Protein AF-A0A518D3R6-F1 (afdb_monomer)

Sequence (170 aa):
MRTSIRLALAAPLLSLLAACGGDAAANANPYERGLDQAKAGDHAAAVASYDEALADLEPGAGTYMEIQMARIESLTHTDAPKAAIDFLEVADENSELVKPEDFMRVFNWFVQVKDWGQGGKIADTFGTAYPENEELAQRMDTRIQEAIDAGEVSAAQLEMLEGLGYVSTQ

Foldseek 3Di:
DDDDDDDDDDDDDDDDPDPPPPPVLVPDQLQVVLVVCVVVVVLVSSLVSLCVNQVPDDDPDPCNVVSLLSNLLSCCSVPVVVSLVSVVVCCVVVVVPDDLVSLVVSLVSCVVVLVLLSSLVSLLVSCVSCVVPVVSSVVSLVVSVVCVVVVSADPVSVVSNVVSVSDDDD

Organism: NCBI:txid2528008

Mean predicted aligned error: 8.48 Å

Structure (mmCIF, N/CA/C/O backbone):
data_AF-A0A518D3R6-F1
#
_entry.id   AF-A0A518D3R6-F1
#
loop_
_atom_site.group_PDB
_atom_site.id
_atom_site.type_symbol
_atom_site.label_atom_id
_atom_site.label_alt_id
_atom_site.label_comp_id
_atom_site.label_asym_id
_atom_site.label_entity_id
_atom_site.label_seq_id
_atom_site.pdbx_PDB_ins_code
_atom_site.Cartn_x
_atom_site.Cartn_y
_atom_site.Cartn_z
_atom_site.occupancy
_atom_site.B_iso_or_equiv
_atom_site.auth_seq_id
_atom_site.auth_comp_id
_atom_site.auth_asym_id
_atom_site.auth_atom_id
_atom_site.pdbx_PDB_model_num
ATOM 1 N N . MET A 1 1 ? -39.955 24.257 -68.625 1.00 38.22 1 MET A N 1
ATOM 2 C CA . MET A 1 1 ? -38.809 25.169 -68.864 1.00 38.22 1 MET A CA 1
ATOM 3 C C . MET A 1 1 ? -37.685 24.699 -67.948 1.00 38.22 1 MET A C 1
ATOM 5 O O . MET A 1 1 ? -37.940 24.588 -66.763 1.00 38.22 1 MET A O 1
ATOM 9 N N . ARG A 1 2 ? -36.628 24.062 -68.486 1.00 39.38 2 ARG A N 1
ATOM 10 C CA . ARG A 1 2 ? -35.341 24.694 -68.891 1.00 39.38 2 ARG A CA 1
ATOM 11 C C . ARG A 1 2 ? -34.639 25.301 -67.649 1.00 39.38 2 ARG A C 1
ATOM 13 O O . ARG A 1 2 ? -35.248 26.153 -67.031 1.00 39.38 2 ARG A O 1
ATOM 20 N N . THR A 1 3 ? -33.413 24.970 -67.218 1.00 36.75 3 THR A N 1
ATOM 21 C CA . THR A 1 3 ? -32.236 24.394 -67.902 1.00 36.75 3 THR A CA 1
ATOM 22 C C . THR A 1 3 ? -31.155 24.004 -66.862 1.00 36.75 3 THR A C 1
ATOM 24 O O . THR A 1 3 ? -30.917 24.757 -65.929 1.00 36.75 3 THR A O 1
ATOM 27 N N . SER A 1 4 ? -30.523 22.845 -67.064 1.00 48.19 4 SER A N 1
ATOM 28 C CA . SER A 1 4 ? -29.101 22.450 -66.933 1.00 48.19 4 SER A CA 1
ATOM 29 C C . SER A 1 4 ? -28.073 23.080 -65.955 1.00 48.19 4 SER A C 1
ATOM 31 O O . SER A 1 4 ? -27.732 24.249 -66.074 1.00 48.19 4 SER A O 1
ATOM 33 N N . ILE A 1 5 ? -27.425 22.169 -65.196 1.00 53.34 5 ILE A N 1
ATOM 34 C CA . ILE A 1 5 ? -25.974 21.813 -65.138 1.00 53.34 5 ILE A CA 1
ATOM 35 C C . ILE A 1 5 ? -24.940 22.902 -64.762 1.00 53.34 5 ILE A C 1
ATOM 37 O O . ILE A 1 5 ? -24.752 23.850 -65.517 1.00 53.34 5 ILE A O 1
ATOM 41 N N . ARG A 1 6 ? -24.102 22.623 -63.739 1.00 57.88 6 ARG A N 1
ATOM 42 C CA . ARG A 1 6 ? -22.628 22.464 -63.880 1.00 57.88 6 ARG A CA 1
ATOM 43 C C . ARG A 1 6 ? -21.952 21.825 -62.657 1.00 57.88 6 ARG A C 1
ATOM 45 O O . ARG A 1 6 ? -22.021 22.321 -61.542 1.00 57.88 6 ARG A O 1
ATOM 52 N N . LEU A 1 7 ? -21.280 20.717 -62.957 1.00 53.41 7 LEU A N 1
ATOM 53 C CA . LEU A 1 7 ? -20.247 20.026 -62.195 1.00 53.41 7 LEU A CA 1
ATOM 54 C C . LEU A 1 7 ? -19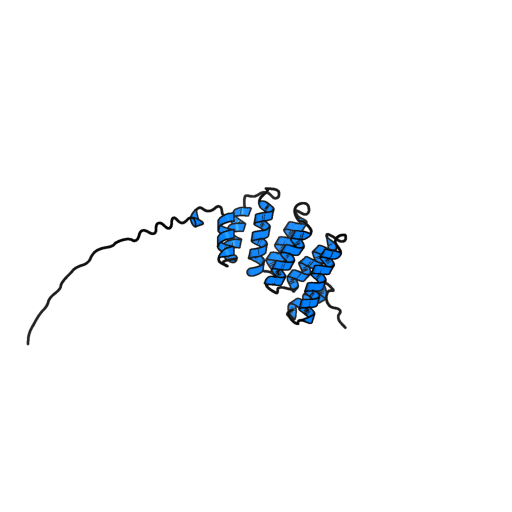.004 20.933 -62.089 1.00 53.41 7 LEU A C 1
ATOM 56 O O . LEU A 1 7 ? -18.597 21.499 -63.105 1.00 53.41 7 LEU A O 1
ATOM 60 N N . ALA A 1 8 ? -18.371 21.023 -60.919 1.00 53.03 8 ALA A N 1
ATOM 61 C CA . ALA A 1 8 ? -16.975 21.445 -60.800 1.00 53.03 8 ALA A CA 1
ATOM 62 C C . ALA A 1 8 ? -16.290 20.688 -59.652 1.00 53.03 8 ALA A C 1
ATOM 64 O O . ALA A 1 8 ? -16.662 20.788 -58.487 1.00 53.03 8 ALA A O 1
ATOM 65 N N . LEU A 1 9 ? -15.315 19.891 -60.067 1.00 52.22 9 LEU A N 1
ATOM 66 C CA . LEU A 1 9 ? -14.374 19.065 -59.328 1.00 52.22 9 LEU A CA 1
ATOM 67 C C . LEU A 1 9 ? -13.218 19.954 -58.826 1.00 52.22 9 LEU A C 1
ATOM 69 O O . LEU A 1 9 ? -12.662 20.673 -59.652 1.00 52.22 9 LEU A O 1
ATOM 73 N N . ALA A 1 10 ? -12.834 19.890 -57.543 1.00 50.62 10 ALA A N 1
ATOM 74 C CA . ALA A 1 10 ? -11.496 20.284 -57.059 1.00 50.62 10 ALA A CA 1
ATOM 75 C C . ALA A 1 10 ? -11.278 19.898 -55.575 1.00 50.62 10 ALA A C 1
ATOM 77 O O . ALA A 1 10 ? -11.493 20.694 -54.666 1.00 50.62 10 ALA A O 1
ATOM 78 N N . ALA A 1 11 ? -10.821 18.669 -55.337 1.00 52.09 11 ALA A N 1
ATOM 79 C CA . ALA A 1 11 ? -9.768 18.402 -54.344 1.00 52.09 11 ALA A CA 1
ATOM 80 C C . ALA A 1 11 ? -8.409 18.576 -55.073 1.00 52.09 11 ALA A C 1
ATOM 82 O O . ALA A 1 11 ? -8.446 18.528 -56.309 1.00 52.09 11 ALA A O 1
ATOM 83 N N . PRO A 1 12 ? -7.224 18.712 -54.431 1.00 63.59 12 PRO A N 1
ATOM 84 C CA . PRO A 1 12 ? -6.877 18.394 -53.033 1.00 63.59 12 PRO A CA 1
ATOM 85 C C . PRO A 1 12 ? -5.911 19.420 -52.365 1.00 63.59 12 PRO A C 1
ATOM 87 O O . PRO A 1 12 ? -5.417 20.321 -53.028 1.00 63.59 12 PRO A O 1
ATOM 90 N N . LEU A 1 13 ? -5.586 19.272 -51.072 1.00 56.62 13 LEU A N 1
ATOM 91 C CA . LEU A 1 13 ? -4.189 19.242 -50.584 1.00 56.62 13 LEU A CA 1
ATOM 92 C C . LEU A 1 13 ? -4.144 18.943 -49.076 1.00 56.62 13 LEU A C 1
ATOM 94 O O . LEU A 1 13 ? -4.558 19.745 -48.241 1.00 56.62 13 LEU A O 1
ATOM 98 N N . LEU A 1 14 ? -3.603 17.768 -48.762 1.00 56.38 14 LEU A N 1
ATOM 99 C CA . LEU A 1 14 ? -3.019 17.417 -47.475 1.00 56.38 14 LEU A CA 1
ATOM 100 C C . LEU A 1 14 ? -1.805 18.312 -47.181 1.00 56.38 14 LEU A C 1
ATOM 102 O O . LEU A 1 14 ? -0.885 18.364 -47.992 1.00 56.38 14 LEU A O 1
ATOM 106 N N . SER A 1 15 ? -1.760 18.851 -45.966 1.00 54.16 15 SER A N 1
ATOM 107 C CA . SER A 1 15 ? -0.534 19.060 -45.185 1.00 54.16 15 SER A CA 1
ATOM 108 C C . SER A 1 15 ? -0.897 18.686 -43.743 1.00 54.16 15 SER A C 1
ATOM 110 O O . SER A 1 15 ? -1.406 19.508 -42.994 1.00 54.16 15 SER A O 1
ATOM 112 N N . LEU A 1 16 ? -0.947 17.397 -43.388 1.00 52.56 16 LEU A N 1
ATOM 113 C CA . LEU A 1 16 ? 0.184 16.703 -42.758 1.00 52.56 16 LEU A CA 1
ATOM 114 C C . LEU A 1 16 ? 0.994 17.639 -41.847 1.00 52.56 16 LEU A C 1
ATOM 116 O O . LEU A 1 16 ? 2.165 17.910 -42.094 1.00 52.56 16 LEU A O 1
ATOM 120 N N . LEU A 1 17 ? 0.375 18.095 -40.755 1.00 55.19 17 LEU A N 1
ATOM 121 C CA . LEU A 1 17 ? 1.131 18.253 -39.518 1.00 55.19 17 LEU A CA 1
ATOM 122 C C . LEU A 1 17 ? 1.505 16.838 -39.093 1.00 55.19 17 LEU A C 1
ATOM 124 O O . LEU A 1 17 ? 0.736 16.132 -38.445 1.00 55.19 17 LEU A O 1
ATOM 128 N N . ALA A 1 18 ? 2.661 16.406 -39.594 1.00 53.38 18 ALA A N 1
ATOM 129 C CA . ALA A 1 18 ? 3.365 15.253 -39.096 1.00 53.38 18 ALA A CA 1
ATOM 130 C C . ALA A 1 18 ? 3.440 15.405 -37.578 1.00 53.38 18 ALA A C 1
ATOM 132 O O . ALA A 1 18 ? 4.083 16.318 -37.055 1.00 53.38 18 ALA A O 1
ATOM 133 N N . ALA A 1 19 ? 2.720 14.516 -36.905 1.00 52.41 19 ALA A N 1
ATOM 134 C CA . ALA A 1 19 ? 2.935 14.159 -35.528 1.00 52.41 19 ALA A CA 1
ATOM 135 C C . ALA A 1 19 ? 4.395 13.699 -35.389 1.00 52.41 19 ALA A C 1
ATOM 137 O O . ALA A 1 19 ? 4.710 12.520 -35.467 1.00 52.41 19 ALA A O 1
ATOM 138 N N . CYS A 1 20 ? 5.299 14.657 -35.209 1.00 51.09 20 CYS A N 1
ATOM 139 C CA . CYS A 1 20 ? 6.593 14.453 -34.572 1.00 51.09 20 CYS A CA 1
ATOM 140 C C . CYS A 1 20 ? 6.403 14.589 -33.054 1.00 51.09 20 CYS A C 1
ATOM 142 O O . CYS A 1 20 ? 7.090 15.350 -32.386 1.00 51.09 20 CYS A O 1
ATOM 144 N N . GLY A 1 21 ? 5.416 13.878 -32.514 1.00 52.69 21 GLY A N 1
ATOM 145 C CA . GLY A 1 21 ? 5.459 13.410 -31.140 1.00 52.69 21 GLY A CA 1
ATOM 146 C C . GLY A 1 21 ? 5.886 11.963 -31.247 1.00 52.69 21 GLY A C 1
ATOM 147 O O . GLY A 1 21 ? 5.033 11.085 -31.255 1.00 52.69 21 GLY A O 1
ATOM 148 N N . GLY A 1 22 ? 7.182 11.734 -31.490 1.00 46.59 22 GLY A N 1
ATOM 149 C CA . GLY A 1 22 ? 7.747 10.395 -31.400 1.00 46.59 22 GLY A CA 1
ATOM 150 C C . GLY A 1 22 ? 7.317 9.830 -30.057 1.00 46.59 22 GLY A C 1
ATOM 151 O O . GLY A 1 22 ? 7.523 10.481 -29.035 1.00 46.59 22 GLY A O 1
ATOM 152 N N . ASP A 1 23 ? 6.623 8.703 -30.115 1.00 55.94 23 ASP A N 1
ATOM 153 C CA . ASP A 1 23 ? 5.935 8.054 -29.011 1.00 55.94 23 ASP A CA 1
ATOM 154 C C . ASP A 1 23 ? 6.976 7.608 -27.972 1.00 55.94 23 ASP A C 1
ATOM 156 O O . ASP A 1 23 ? 7.461 6.478 -27.972 1.00 55.94 23 ASP A O 1
ATOM 160 N N . ALA A 1 24 ? 7.444 8.556 -27.157 1.00 54.75 24 ALA A N 1
ATOM 161 C CA . ALA A 1 24 ? 8.464 8.317 -26.145 1.00 54.75 24 ALA A CA 1
ATOM 162 C C . ALA A 1 24 ? 7.954 7.296 -25.118 1.00 54.75 24 ALA A C 1
ATOM 164 O O . ALA A 1 24 ? 8.736 6.496 -24.620 1.00 54.75 24 ALA A O 1
ATOM 165 N N . ALA A 1 25 ? 6.634 7.253 -24.902 1.00 53.53 25 ALA A N 1
ATOM 166 C CA . ALA A 1 25 ? 5.965 6.267 -24.063 1.00 53.53 25 ALA A CA 1
ATOM 167 C C . ALA A 1 25 ? 6.006 4.845 -24.652 1.00 53.53 25 ALA A C 1
ATOM 169 O O . ALA A 1 25 ? 6.091 3.880 -23.897 1.00 53.53 25 ALA A O 1
ATOM 170 N N . ALA A 1 26 ? 5.996 4.690 -25.982 1.00 54.16 26 ALA A N 1
ATOM 171 C CA . ALA A 1 26 ? 6.061 3.373 -26.623 1.00 54.16 26 ALA A CA 1
ATOM 172 C C . ALA A 1 26 ? 7.449 2.710 -26.534 1.00 54.16 26 ALA A C 1
ATOM 174 O O . ALA A 1 26 ? 7.548 1.500 -26.720 1.00 54.16 26 ALA A O 1
ATOM 175 N N . ASN A 1 27 ? 8.508 3.480 -26.250 1.00 56.31 27 ASN A N 1
ATOM 176 C CA . ASN A 1 27 ? 9.881 2.977 -26.097 1.00 56.31 27 ASN A CA 1
ATOM 177 C C . ASN A 1 27 ? 10.446 3.140 -24.674 1.00 56.31 27 ASN A C 1
ATOM 179 O O . ASN A 1 27 ? 11.622 2.842 -24.460 1.00 56.31 27 ASN A O 1
ATOM 183 N N . ALA A 1 28 ? 9.656 3.647 -23.725 1.00 70.38 28 ALA A N 1
ATOM 184 C CA . ALA A 1 28 ? 10.071 3.759 -22.331 1.00 70.38 28 ALA A CA 1
ATOM 185 C C . ALA A 1 28 ? 10.236 2.360 -21.715 1.00 70.38 28 ALA A C 1
ATOM 187 O O . ALA A 1 28 ? 9.498 1.434 -22.066 1.00 70.38 28 ALA A O 1
ATOM 188 N N . ASN A 1 29 ? 11.190 2.204 -20.789 1.00 90.56 29 ASN A N 1
ATOM 189 C CA . ASN A 1 29 ? 11.261 0.999 -19.957 1.00 90.56 29 ASN A CA 1
ATOM 190 C C . ASN A 1 29 ? 9.878 0.790 -19.295 1.00 90.56 29 ASN A C 1
ATOM 192 O O . ASN A 1 29 ? 9.295 1.784 -18.850 1.00 90.56 29 ASN A O 1
ATOM 196 N N . PRO A 1 30 ? 9.333 -0.443 -19.215 1.00 94.75 30 PRO A N 1
ATOM 197 C CA . PRO A 1 30 ? 8.040 -0.704 -18.580 1.00 94.75 30 PRO A CA 1
ATOM 198 C C . PRO A 1 30 ? 7.852 -0.012 -17.221 1.00 94.75 30 PRO A C 1
ATOM 200 O O . PRO A 1 30 ? 6.776 0.521 -16.959 1.00 94.75 30 PRO A O 1
ATOM 203 N N . TYR A 1 31 ? 8.906 0.099 -16.404 1.00 94.88 31 TYR A N 1
ATOM 204 C CA . TYR A 1 31 ? 8.843 0.853 -15.150 1.00 94.88 31 TYR A CA 1
ATOM 205 C C . TYR A 1 31 ? 8.553 2.351 -15.363 1.00 94.88 31 TYR A C 1
ATOM 207 O O . TYR A 1 31 ? 7.627 2.896 -14.765 1.00 94.88 31 TYR A O 1
ATOM 215 N N . GLU A 1 32 ? 9.291 3.019 -16.253 1.00 95.25 32 GLU A N 1
ATOM 216 C CA . GLU A 1 32 ? 9.094 4.442 -16.574 1.00 95.25 32 GLU A CA 1
ATOM 217 C C . GLU A 1 32 ? 7.698 4.698 -17.158 1.00 95.25 32 GLU A C 1
ATOM 219 O O . GLU A 1 32 ? 7.026 5.659 -16.782 1.00 95.25 32 GLU A O 1
ATOM 224 N N . ARG A 1 33 ? 7.226 3.789 -18.020 1.00 95.38 33 ARG A N 1
ATOM 225 C CA . ARG A 1 33 ? 5.867 3.833 -18.569 1.00 95.38 33 ARG A CA 1
ATOM 226 C C . ARG A 1 33 ? 4.812 3.726 -17.464 1.00 95.38 33 ARG A C 1
ATOM 228 O O . ARG A 1 33 ? 3.842 4.482 -17.488 1.00 95.38 33 ARG A O 1
ATOM 235 N N . GLY A 1 34 ? 5.019 2.838 -16.490 1.00 96.62 34 GLY A N 1
ATOM 236 C CA . GLY A 1 34 ? 4.153 2.710 -15.319 1.00 96.62 34 GLY A CA 1
ATOM 237 C C . GLY A 1 34 ? 4.109 3.988 -14.479 1.00 96.62 34 GLY A C 1
ATOM 238 O O . GLY A 1 34 ? 3.024 4.449 -14.124 1.00 96.62 34 GLY A O 1
ATOM 239 N N . LEU A 1 35 ? 5.263 4.626 -14.245 1.00 96.94 35 LEU A N 1
ATOM 240 C CA . LEU A 1 35 ? 5.336 5.903 -13.525 1.00 96.94 35 LEU A CA 1
ATOM 241 C C . LEU A 1 35 ? 4.543 7.004 -14.233 1.00 96.94 35 LEU A C 1
ATOM 243 O O . LEU A 1 35 ? 3.840 7.780 -13.583 1.00 96.94 35 LEU A O 1
ATOM 247 N N . ASP A 1 36 ? 4.645 7.091 -15.557 1.00 96.62 36 ASP A N 1
ATOM 248 C CA . ASP A 1 36 ? 3.928 8.101 -16.335 1.00 96.62 36 ASP A CA 1
ATOM 249 C C . ASP A 1 36 ? 2.414 7.846 -16.362 1.00 96.62 36 ASP A C 1
ATOM 251 O O . ASP A 1 36 ? 1.629 8.789 -16.230 1.00 96.62 36 ASP A O 1
ATOM 255 N N . GLN A 1 37 ? 1.991 6.582 -16.438 1.00 97.44 37 GLN A N 1
ATOM 256 C CA . GLN A 1 37 ? 0.581 6.192 -16.330 1.00 97.44 37 GLN A CA 1
ATOM 257 C C . GLN A 1 37 ? 0.005 6.515 -14.945 1.00 97.44 37 GLN A C 1
ATOM 259 O O . GLN A 1 37 ? -1.064 7.121 -14.855 1.00 97.44 37 GLN A O 1
ATOM 264 N N . ALA A 1 38 ? 0.737 6.208 -13.870 1.00 97.94 38 ALA A N 1
ATOM 265 C CA . ALA A 1 38 ? 0.323 6.527 -12.505 1.00 97.94 38 ALA A CA 1
ATOM 266 C C . ALA A 1 38 ? 0.187 8.045 -12.296 1.00 97.94 38 ALA A C 1
ATOM 268 O O . ALA A 1 38 ? -0.817 8.507 -11.756 1.00 97.94 38 ALA A O 1
ATOM 269 N N . LYS A 1 39 ? 1.139 8.846 -12.800 1.00 97.69 39 LYS A N 1
ATOM 270 C CA . LYS A 1 39 ? 1.055 10.322 -12.770 1.00 97.69 39 LYS A CA 1
ATOM 271 C C . LYS A 1 39 ? -0.138 10.865 -13.558 1.00 97.69 39 LYS A C 1
ATOM 273 O O . LYS A 1 39 ? -0.672 11.913 -13.200 1.00 97.69 39 LYS A O 1
ATOM 278 N N . ALA A 1 40 ? -0.544 10.181 -14.625 1.00 97.56 40 ALA A N 1
ATOM 279 C CA . ALA A 1 40 ? -1.735 10.522 -15.398 1.00 97.56 40 ALA A CA 1
ATOM 280 C C . ALA A 1 40 ? -3.050 10.074 -14.723 1.00 97.56 40 ALA A C 1
ATOM 282 O O . ALA A 1 40 ? -4.125 10.394 -15.229 1.00 97.56 40 ALA A O 1
ATOM 283 N N . GLY A 1 41 ? -2.977 9.360 -13.592 1.00 97.38 41 GLY A N 1
ATOM 284 C CA . GLY A 1 41 ? -4.123 8.790 -12.882 1.00 97.38 41 GLY A CA 1
ATOM 285 C C . GLY A 1 41 ? -4.643 7.479 -13.480 1.00 97.38 41 GLY A C 1
ATOM 286 O O . GLY A 1 41 ? -5.658 6.961 -13.017 1.00 97.38 41 GLY A O 1
ATOM 287 N N . ASP A 1 42 ? -3.964 6.919 -14.488 1.00 98.25 42 ASP A N 1
ATOM 288 C CA . ASP A 1 42 ? -4.295 5.611 -15.062 1.00 98.25 42 ASP A CA 1
ATOM 289 C C . ASP A 1 42 ? -3.591 4.499 -14.278 1.00 98.25 42 ASP A C 1
ATOM 291 O O . ASP A 1 42 ? -2.644 3.853 -14.731 1.00 98.25 42 ASP A O 1
ATOM 295 N N . HIS A 1 43 ? -4.045 4.310 -13.041 1.00 98.25 43 HIS A N 1
ATOM 296 C CA . HIS A 1 43 ? -3.458 3.343 -12.121 1.00 98.25 43 HIS A CA 1
ATOM 297 C C . HIS A 1 43 ? -3.590 1.896 -12.617 1.00 98.25 43 HIS A C 1
ATOM 299 O O . HIS A 1 43 ? -2.707 1.086 -12.353 1.00 98.25 43 HIS A O 1
ATOM 305 N N . ALA A 1 44 ? -4.640 1.564 -13.375 1.00 98.31 44 ALA A N 1
ATOM 306 C CA . ALA A 1 44 ? -4.810 0.220 -13.926 1.00 98.31 44 ALA A CA 1
ATOM 307 C C . ALA A 1 44 ? -3.768 -0.074 -15.016 1.00 98.31 44 ALA A C 1
ATOM 309 O O . ALA A 1 44 ? -3.148 -1.140 -15.005 1.00 98.31 44 ALA A O 1
ATOM 310 N N . ALA A 1 45 ? -3.528 0.877 -15.926 1.00 97.75 45 ALA A N 1
ATOM 311 C CA . ALA A 1 45 ? -2.457 0.739 -16.906 1.00 97.75 45 ALA A CA 1
ATOM 312 C C . ALA A 1 45 ? -1.076 0.728 -16.234 1.00 97.75 45 ALA A C 1
ATOM 314 O O . ALA A 1 45 ? -0.220 -0.065 -16.628 1.00 97.75 45 ALA A O 1
ATOM 315 N N . ALA A 1 46 ? -0.883 1.546 -15.191 1.00 98.38 46 ALA A N 1
ATOM 316 C CA . ALA A 1 46 ? 0.356 1.575 -14.422 1.00 98.38 46 ALA A CA 1
ATOM 317 C C . ALA A 1 46 ? 0.684 0.206 -13.813 1.00 98.38 46 ALA A C 1
ATOM 319 O O . ALA A 1 46 ? 1.795 -0.283 -13.999 1.00 98.38 46 ALA A O 1
ATOM 320 N N . VAL A 1 47 ? -0.292 -0.448 -13.164 1.00 98.56 47 VAL A N 1
ATOM 321 C CA . VAL A 1 47 ? -0.134 -1.807 -12.613 1.00 98.56 47 VAL A CA 1
ATOM 322 C C . VAL A 1 47 ? 0.330 -2.786 -13.688 1.00 98.56 47 VAL A C 1
ATOM 324 O O . VAL A 1 47 ? 1.325 -3.469 -13.472 1.00 98.56 47 VAL A O 1
ATOM 327 N N . ALA A 1 48 ? -0.304 -2.793 -14.864 1.00 98.06 48 ALA A N 1
ATOM 328 C CA . ALA A 1 48 ? 0.097 -3.682 -15.956 1.00 98.06 48 ALA A CA 1
ATOM 329 C C . ALA A 1 48 ? 1.535 -3.416 -16.446 1.00 98.06 48 ALA A C 1
ATOM 331 O O . ALA A 1 48 ? 2.269 -4.350 -16.765 1.00 98.06 48 ALA A O 1
ATOM 332 N N . SER A 1 49 ? 1.964 -2.151 -16.490 1.00 97.62 49 SER A N 1
ATOM 333 C CA . SER A 1 49 ? 3.343 -1.802 -16.848 1.00 97.62 49 SER A CA 1
ATOM 334 C C . SER A 1 49 ? 4.355 -2.214 -15.777 1.00 97.62 49 SER A C 1
ATOM 336 O O . SER A 1 49 ? 5.452 -2.653 -16.120 1.00 97.62 49 SER A O 1
ATOM 338 N N . TYR A 1 50 ? 4.002 -2.105 -14.495 1.00 97.88 50 TYR A N 1
ATOM 339 C CA . TYR A 1 50 ? 4.856 -2.588 -13.413 1.00 97.88 50 TYR A CA 1
ATOM 340 C C . TYR A 1 50 ? 4.919 -4.117 -13.364 1.00 97.88 50 TYR A C 1
ATOM 342 O O . TYR A 1 50 ? 5.996 -4.651 -13.123 1.00 97.88 50 TYR A O 1
ATOM 350 N N . ASP A 1 51 ? 3.819 -4.818 -13.653 1.00 97.62 51 ASP A N 1
ATOM 351 C CA . ASP A 1 51 ? 3.810 -6.279 -13.812 1.00 97.62 51 ASP A CA 1
ATOM 352 C C . ASP A 1 51 ? 4.797 -6.717 -14.907 1.00 97.62 51 ASP A C 1
ATOM 354 O O . ASP A 1 51 ? 5.588 -7.635 -14.700 1.00 97.62 51 ASP A O 1
ATOM 358 N N . GLU A 1 52 ? 4.808 -6.025 -16.053 1.00 96.12 52 GLU A N 1
ATOM 359 C CA . GLU A 1 52 ? 5.783 -6.276 -17.124 1.00 96.12 52 GLU A CA 1
ATOM 360 C C . GLU A 1 52 ? 7.223 -5.987 -16.668 1.00 96.12 52 GLU A C 1
ATOM 362 O O . GLU A 1 52 ? 8.129 -6.756 -16.977 1.00 96.12 52 GLU A O 1
ATOM 367 N N . ALA A 1 53 ? 7.443 -4.917 -15.897 1.00 95.31 53 ALA A N 1
ATOM 368 C CA . ALA A 1 53 ? 8.765 -4.582 -15.363 1.00 95.31 53 ALA A CA 1
ATOM 369 C C . ALA A 1 53 ? 9.288 -5.615 -14.346 1.00 95.31 53 ALA A C 1
ATOM 371 O O . ALA A 1 53 ? 10.497 -5.826 -14.250 1.00 95.31 53 ALA A O 1
ATOM 372 N N . LEU A 1 54 ? 8.389 -6.236 -13.577 1.00 95.88 54 LEU A N 1
ATOM 373 C CA . LEU A 1 54 ? 8.719 -7.233 -12.555 1.00 95.88 54 LEU A CA 1
ATOM 374 C C . LEU A 1 54 ? 8.923 -8.639 -13.126 1.00 95.88 54 LEU A C 1
ATOM 376 O O . LEU A 1 54 ? 9.596 -9.440 -12.486 1.00 95.88 54 LEU A O 1
ATOM 380 N N . ALA A 1 55 ? 8.377 -8.943 -14.308 1.00 95.19 55 ALA A N 1
ATOM 381 C CA . ALA A 1 55 ? 8.359 -10.297 -14.868 1.00 95.19 55 ALA A CA 1
ATOM 382 C C . ALA A 1 55 ? 9.748 -10.954 -14.995 1.00 95.19 55 ALA A C 1
ATOM 384 O O . ALA A 1 55 ? 9.860 -12.167 -14.832 1.00 95.19 55 ALA A O 1
ATOM 385 N N . ASP A 1 56 ? 10.791 -10.159 -15.248 1.00 85.50 56 ASP A N 1
ATOM 386 C CA . ASP A 1 56 ? 12.172 -10.629 -15.428 1.00 85.50 56 ASP A CA 1
ATOM 387 C C . ASP A 1 56 ? 13.109 -10.206 -14.277 1.00 85.50 56 ASP A C 1
ATOM 389 O O . ASP A 1 56 ? 14.335 -10.297 -14.400 1.00 85.50 56 ASP A O 1
ATOM 393 N N . LEU A 1 57 ? 12.558 -9.686 -13.174 1.00 90.25 57 LEU A N 1
ATOM 394 C CA . LEU A 1 57 ? 13.341 -9.077 -12.104 1.00 90.25 57 LEU A CA 1
ATOM 395 C C . LEU A 1 57 ? 13.391 -9.960 -10.856 1.00 90.25 57 LEU A C 1
ATOM 397 O O . LEU A 1 57 ? 12.375 -10.231 -10.223 1.00 90.25 57 LEU A O 1
ATOM 401 N N . GLU A 1 58 ? 14.602 -10.345 -10.459 1.00 87.38 58 GLU A N 1
ATOM 402 C CA . GLU A 1 58 ? 14.813 -11.130 -9.242 1.00 87.38 58 GLU A CA 1
ATOM 403 C C . GLU A 1 58 ? 14.570 -10.291 -7.971 1.00 87.38 58 GLU A C 1
ATOM 405 O O . GLU A 1 58 ? 15.028 -9.137 -7.898 1.00 87.38 58 GLU A O 1
ATOM 410 N N . PRO A 1 59 ? 13.940 -10.873 -6.933 1.00 76.31 59 PRO A N 1
ATOM 411 C CA . PRO A 1 59 ? 13.895 -10.279 -5.603 1.00 76.31 59 PRO A CA 1
ATOM 412 C C . PRO A 1 59 ? 15.323 -10.043 -5.084 1.00 76.31 59 PRO A C 1
ATOM 414 O O . PRO A 1 59 ? 16.128 -10.965 -4.965 1.00 76.31 59 PRO A O 1
ATOM 417 N N . GLY A 1 60 ? 15.685 -8.777 -4.866 1.00 78.12 60 GLY A N 1
ATOM 418 C CA . GLY A 1 60 ? 17.046 -8.353 -4.502 1.00 78.12 60 GLY A CA 1
ATOM 419 C C . GLY A 1 60 ? 17.797 -7.585 -5.594 1.00 78.12 60 GLY A C 1
ATOM 420 O O . GLY A 1 60 ? 18.832 -6.971 -5.314 1.00 78.12 60 GLY A O 1
ATOM 421 N N . ALA A 1 61 ? 17.268 -7.523 -6.820 1.00 86.81 61 ALA A N 1
ATOM 422 C CA . ALA A 1 61 ? 17.695 -6.493 -7.758 1.00 86.81 61 ALA A CA 1
ATOM 423 C C . ALA A 1 61 ? 17.411 -5.107 -7.156 1.00 86.81 61 ALA A C 1
ATOM 425 O O . ALA A 1 61 ? 16.366 -4.887 -6.544 1.00 86.81 61 ALA A O 1
ATOM 426 N N . GLY A 1 62 ? 18.328 -4.151 -7.339 1.00 86.44 62 GLY A N 1
ATOM 427 C CA . GLY A 1 62 ? 18.252 -2.846 -6.666 1.00 86.44 62 GLY A CA 1
ATOM 428 C C . GLY A 1 62 ? 16.954 -2.064 -6.916 1.00 86.44 62 GLY A C 1
ATOM 429 O O . GLY A 1 62 ? 16.582 -1.239 -6.089 1.00 86.44 62 GLY A O 1
ATOM 430 N N . THR A 1 63 ? 16.253 -2.345 -8.018 1.00 92.56 63 THR A N 1
ATOM 431 C CA . THR A 1 63 ? 14.981 -1.711 -8.401 1.00 92.56 63 THR A CA 1
ATOM 432 C C . THR A 1 63 ? 13.741 -2.533 -8.041 1.00 92.56 63 THR A C 1
ATOM 434 O O . THR A 1 63 ? 12.634 -2.037 -8.216 1.00 92.56 63 THR A O 1
ATOM 437 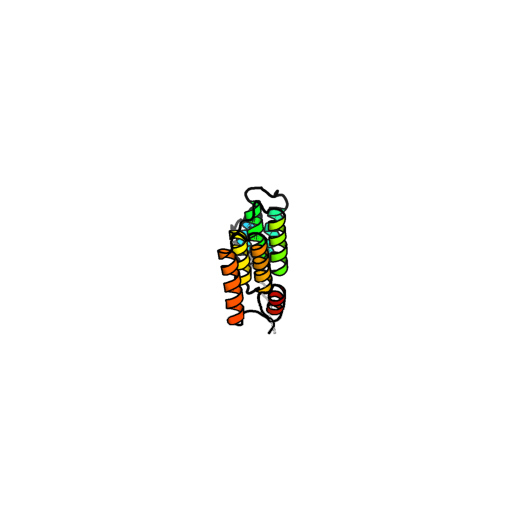N N . TYR A 1 64 ? 13.884 -3.768 -7.545 1.00 94.38 64 TYR A N 1
ATOM 438 C CA . TYR A 1 64 ? 12.749 -4.669 -7.300 1.00 94.38 64 TYR A CA 1
ATOM 439 C C . TYR A 1 64 ? 11.744 -4.065 -6.321 1.00 94.38 64 TYR A C 1
ATOM 441 O O . TYR A 1 64 ? 10.574 -3.890 -6.659 1.00 94.38 64 TYR A O 1
ATOM 449 N N . MET A 1 65 ? 12.217 -3.657 -5.140 1.00 95.69 65 MET A N 1
ATOM 450 C CA . MET A 1 65 ? 11.348 -3.054 -4.129 1.00 95.69 65 MET A CA 1
ATOM 451 C C . MET A 1 65 ? 10.758 -1.723 -4.583 1.00 95.69 65 MET A C 1
ATOM 453 O O . MET A 1 65 ? 9.626 -1.409 -4.239 1.00 95.69 65 MET A O 1
ATOM 457 N N . GLU A 1 66 ? 11.495 -0.942 -5.371 1.00 96.00 66 GLU A N 1
ATOM 458 C CA . GLU A 1 66 ? 10.989 0.324 -5.900 1.00 96.00 66 GLU A CA 1
ATOM 459 C C . GLU A 1 66 ? 9.770 0.091 -6.806 1.00 96.00 66 GLU A C 1
ATOM 461 O O . GLU A 1 66 ? 8.722 0.709 -6.612 1.00 96.00 66 GLU A O 1
ATOM 466 N N . ILE A 1 67 ? 9.880 -0.863 -7.735 1.00 97.38 67 ILE A N 1
ATOM 467 C CA . ILE A 1 67 ? 8.801 -1.203 -8.667 1.00 97.38 67 ILE A CA 1
ATOM 468 C C . ILE A 1 67 ? 7.628 -1.856 -7.925 1.00 97.38 67 ILE A C 1
ATOM 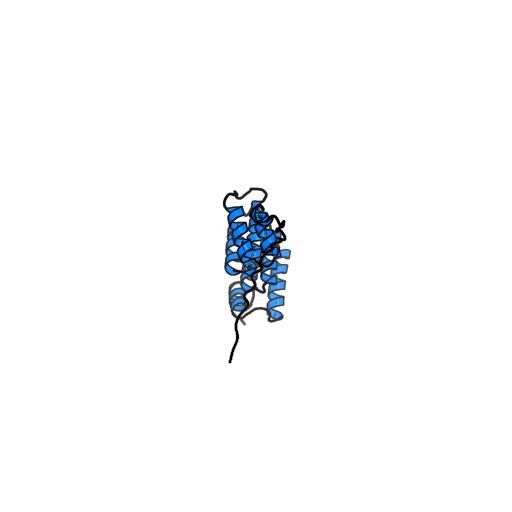470 O O . ILE A 1 67 ? 6.479 -1.490 -8.175 1.00 97.38 67 ILE A O 1
ATOM 474 N N . GLN A 1 68 ? 7.892 -2.764 -6.976 1.00 97.81 68 GLN A N 1
ATOM 475 C CA . GLN A 1 68 ? 6.841 -3.377 -6.155 1.00 97.81 68 GLN A CA 1
ATOM 476 C C . GLN A 1 68 ? 6.036 -2.328 -5.387 1.00 97.81 68 GLN A C 1
ATOM 478 O O . GLN A 1 68 ? 4.807 -2.351 -5.402 1.00 97.81 68 GLN A O 1
ATOM 483 N N . MET A 1 69 ? 6.710 -1.360 -4.766 1.00 98.25 69 MET A N 1
ATOM 484 C CA . MET A 1 69 ? 6.043 -0.300 -4.013 1.00 98.25 69 MET A CA 1
ATOM 485 C C . MET A 1 69 ? 5.209 0.607 -4.927 1.00 98.25 69 MET A C 1
ATOM 487 O O . MET A 1 69 ? 4.067 0.908 -4.588 1.00 98.25 69 MET A O 1
ATOM 491 N N . ALA A 1 70 ? 5.710 0.975 -6.112 1.00 98.44 70 ALA A N 1
ATOM 492 C CA . ALA A 1 70 ? 4.942 1.754 -7.091 1.00 98.44 70 ALA A CA 1
ATOM 493 C C . ALA A 1 70 ? 3.700 1.000 -7.613 1.00 98.44 70 ALA A C 1
ATOM 495 O O . ALA A 1 70 ? 2.629 1.584 -7.833 1.00 98.44 70 ALA A O 1
ATOM 496 N N . ARG A 1 71 ? 3.827 -0.322 -7.779 1.00 98.62 71 ARG A N 1
ATOM 497 C CA . ARG A 1 71 ? 2.728 -1.214 -8.151 1.00 98.62 71 ARG A CA 1
ATOM 498 C C . ARG A 1 71 ? 1.673 -1.312 -7.058 1.00 98.62 71 ARG A C 1
ATOM 500 O O . ARG A 1 71 ? 0.493 -1.149 -7.357 1.00 98.62 71 ARG A O 1
ATOM 507 N N . ILE A 1 72 ? 2.086 -1.536 -5.812 1.00 9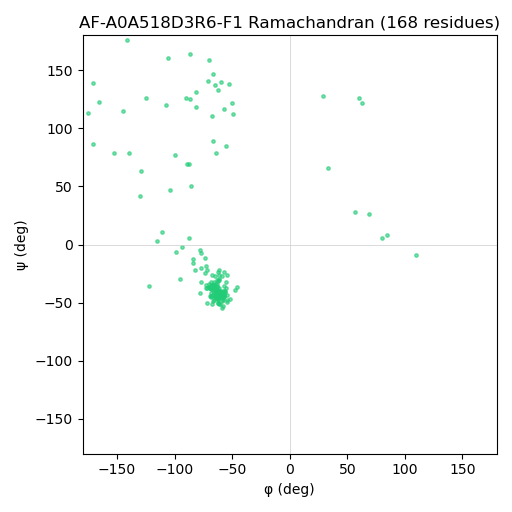8.75 72 ILE A N 1
ATOM 508 C CA . ILE A 1 72 ? 1.195 -1.597 -4.646 1.00 98.75 72 ILE A CA 1
ATOM 509 C C . ILE A 1 72 ? 0.460 -0.269 -4.475 1.00 98.75 72 ILE A C 1
ATOM 511 O O . ILE A 1 72 ? -0.758 -0.277 -4.318 1.00 98.75 72 ILE A O 1
ATOM 515 N N . GLU A 1 73 ? 1.157 0.865 -4.588 1.00 98.69 73 GLU A N 1
ATOM 516 C CA . GLU A 1 73 ? 0.535 2.193 -4.554 1.00 98.69 73 GLU A CA 1
ATOM 517 C C . GLU A 1 73 ? -0.573 2.304 -5.607 1.00 98.69 73 GLU A C 1
ATOM 519 O O . GLU A 1 73 ? -1.710 2.639 -5.282 1.00 98.69 73 GLU A O 1
ATOM 524 N N . SER A 1 74 ? -0.294 1.931 -6.857 1.00 98.69 74 SER A N 1
ATOM 525 C CA . SER A 1 74 ? -1.292 1.983 -7.935 1.00 98.69 74 SER A CA 1
ATOM 526 C C . SER A 1 74 ? -2.449 0.999 -7.722 1.00 98.69 74 SER A C 1
ATOM 528 O O . SER A 1 74 ? -3.605 1.320 -8.019 1.00 98.69 74 SER A O 1
ATOM 530 N N . LEU A 1 75 ? -2.177 -0.175 -7.146 1.00 98.75 75 LEU A N 1
ATOM 531 C CA . LEU A 1 75 ? -3.218 -1.113 -6.736 1.00 98.75 75 LEU A CA 1
ATOM 532 C C . LEU A 1 75 ? -4.118 -0.521 -5.649 1.00 98.75 75 LEU A C 1
ATOM 534 O O . LEU A 1 75 ? -5.320 -0.741 -5.717 1.00 98.75 75 LEU A O 1
ATOM 538 N N . THR A 1 76 ? -3.622 0.295 -4.710 1.00 98.69 76 THR A N 1
ATOM 539 C CA . THR A 1 76 ? -4.505 0.890 -3.680 1.00 98.69 76 THR A CA 1
ATOM 540 C C . THR A 1 76 ? -5.641 1.733 -4.279 1.00 98.69 76 THR A C 1
ATOM 542 O O . THR A 1 76 ? -6.723 1.807 -3.702 1.00 98.69 76 THR A O 1
ATOM 545 N N . HIS A 1 77 ? -5.439 2.306 -5.470 1.00 98.25 77 HIS A N 1
ATOM 546 C CA . HIS A 1 77 ? -6.445 3.095 -6.186 1.00 98.25 77 HIS A CA 1
ATOM 547 C C . HIS A 1 77 ? -7.431 2.269 -7.025 1.00 98.25 77 HIS A C 1
ATOM 549 O O . HIS A 1 77 ? -8.457 2.800 -7.450 1.00 98.25 77 HIS A O 1
ATOM 555 N N . THR A 1 78 ? -7.127 1.001 -7.308 1.00 98.06 78 THR A N 1
ATOM 556 C CA . THR A 1 78 ? -7.888 0.167 -8.260 1.00 98.06 78 THR A CA 1
ATOM 557 C C . THR A 1 78 ? -8.436 -1.113 -7.638 1.00 98.06 78 THR A C 1
ATOM 559 O O . THR A 1 78 ? -9.551 -1.516 -7.962 1.00 98.06 78 THR A O 1
ATOM 562 N N . ASP A 1 79 ? -7.684 -1.718 -6.724 1.00 98.44 79 ASP A N 1
ATOM 563 C CA . ASP A 1 79 ? -8.007 -2.931 -5.978 1.00 98.44 79 ASP A CA 1
ATOM 564 C C . ASP A 1 79 ? -7.268 -2.914 -4.624 1.00 98.44 79 ASP A C 1
ATOM 566 O O . ASP A 1 79 ? -6.218 -3.533 -4.431 1.00 98.44 79 ASP A O 1
ATOM 570 N N . ALA A 1 80 ? -7.810 -2.146 -3.676 1.00 98.00 80 ALA A N 1
ATOM 571 C CA . ALA A 1 80 ? -7.239 -1.987 -2.341 1.00 98.00 80 ALA A CA 1
ATOM 572 C C . ALA A 1 80 ? -7.052 -3.322 -1.579 1.00 98.00 80 ALA A C 1
ATOM 574 O O . ALA A 1 80 ? -5.973 -3.526 -1.013 1.00 98.00 80 ALA A O 1
ATOM 575 N N . PRO A 1 81 ? -8.015 -4.270 -1.578 1.00 98.31 81 PRO A N 1
ATOM 576 C CA . PRO A 1 81 ? -7.798 -5.586 -0.980 1.00 98.31 81 PRO A CA 1
ATOM 577 C C . PRO A 1 81 ? -6.600 -6.327 -1.575 1.00 98.31 81 PRO A C 1
ATOM 579 O O . PRO A 1 81 ? -5.794 -6.871 -0.817 1.00 98.31 81 PRO A O 1
ATOM 582 N N . LYS A 1 82 ? -6.446 -6.322 -2.906 1.00 98.44 82 LYS A N 1
ATOM 583 C CA . LYS A 1 82 ? -5.282 -6.937 -3.549 1.00 98.44 82 LYS A CA 1
ATOM 584 C C . LYS A 1 82 ? -3.982 -6.225 -3.185 1.00 98.44 82 LYS A C 1
ATOM 586 O O . LYS A 1 82 ? -3.000 -6.899 -2.904 1.00 98.44 82 LYS A O 1
ATOM 591 N N . ALA A 1 83 ? -3.971 -4.894 -3.136 1.00 98.75 83 ALA A N 1
ATOM 592 C CA . ALA A 1 83 ? -2.786 -4.131 -2.742 1.00 98.75 83 ALA A CA 1
ATOM 593 C C . ALA A 1 83 ? -2.263 -4.542 -1.354 1.00 98.75 83 ALA A C 1
ATOM 595 O O . ALA A 1 83 ? -1.057 -4.675 -1.164 1.00 98.75 83 ALA A O 1
ATOM 596 N N . ALA A 1 84 ? -3.170 -4.767 -0.394 1.00 98.62 84 ALA A N 1
ATOM 597 C CA . ALA A 1 84 ? -2.800 -5.181 0.956 1.00 98.62 84 ALA A CA 1
ATOM 598 C C . ALA A 1 84 ? -2.226 -6.601 0.965 1.00 98.62 84 ALA A C 1
ATOM 600 O O . ALA A 1 84 ? -1.190 -6.826 1.579 1.00 98.62 84 ALA A O 1
ATOM 601 N N . ILE A 1 85 ? -2.873 -7.536 0.260 1.00 98.56 85 ILE A N 1
ATOM 602 C CA . ILE A 1 85 ? -2.388 -8.918 0.125 1.00 98.56 85 ILE A CA 1
ATOM 603 C C . ILE A 1 85 ? -0.986 -8.929 -0.491 1.00 98.56 85 ILE A C 1
ATOM 605 O O . ILE A 1 85 ? -0.073 -9.481 0.112 1.00 98.56 85 ILE A O 1
ATOM 609 N N . ASP A 1 86 ? -0.811 -8.262 -1.633 1.00 98.44 86 ASP A N 1
ATOM 610 C CA . ASP A 1 86 ? 0.456 -8.249 -2.364 1.00 98.44 86 ASP A CA 1
ATOM 611 C C . ASP A 1 86 ? 1.579 -7.596 -1.533 1.00 98.44 86 ASP A C 1
ATOM 613 O O . ASP A 1 86 ? 2.705 -8.084 -1.534 1.00 98.44 86 ASP A O 1
ATOM 617 N N . PHE A 1 87 ? 1.301 -6.518 -0.786 1.00 98.62 87 PHE A N 1
ATOM 618 C CA . PHE A 1 87 ? 2.310 -5.926 0.102 1.00 98.62 87 PHE A CA 1
ATOM 619 C C . PHE A 1 87 ? 2.708 -6.859 1.245 1.00 98.62 87 PHE A C 1
ATOM 621 O O . PHE A 1 87 ? 3.894 -6.980 1.543 1.00 98.62 87 PHE A O 1
ATOM 628 N N . LEU A 1 88 ? 1.734 -7.494 1.899 1.00 98.44 88 LEU A N 1
ATOM 629 C CA . LEU A 1 88 ? 2.011 -8.386 3.022 1.00 98.44 88 LEU A CA 1
ATOM 630 C C . LEU A 1 88 ? 2.773 -9.639 2.573 1.00 98.44 88 LEU A C 1
ATOM 632 O O . LEU A 1 88 ? 3.662 -10.081 3.290 1.00 98.44 88 LEU A O 1
ATOM 636 N N . GLU A 1 89 ? 2.489 -10.159 1.377 1.00 97.75 89 GLU A N 1
ATOM 637 C CA . GLU A 1 89 ? 3.270 -11.234 0.751 1.00 97.75 89 GLU A CA 1
ATOM 638 C C . GLU A 1 89 ? 4.715 -10.787 0.486 1.00 97.75 89 GLU A C 1
ATOM 640 O O . GLU A 1 89 ? 5.652 -11.463 0.901 1.00 97.75 89 GLU A O 1
ATOM 645 N N . VAL A 1 90 ? 4.922 -9.594 -0.090 1.00 96.75 90 VAL A N 1
ATOM 646 C CA . VAL A 1 90 ? 6.274 -9.038 -0.284 1.00 96.75 90 VAL A CA 1
ATOM 647 C C . VAL A 1 90 ? 7.011 -8.866 1.049 1.00 96.75 90 VAL A C 1
ATOM 649 O O . VAL A 1 90 ? 8.202 -9.167 1.116 1.00 96.75 90 VAL A O 1
ATOM 652 N N . ALA A 1 91 ? 6.330 -8.400 2.099 1.00 97.00 91 ALA A N 1
ATOM 653 C CA . ALA A 1 91 ? 6.915 -8.220 3.426 1.00 97.00 91 ALA A CA 1
ATOM 654 C C . ALA A 1 91 ? 7.294 -9.541 4.108 1.00 97.00 91 ALA A C 1
ATOM 656 O O . ALA A 1 91 ? 8.310 -9.583 4.800 1.00 97.00 91 ALA A O 1
ATOM 657 N N . ASP A 1 92 ? 6.517 -10.604 3.898 1.00 96.88 92 ASP A N 1
ATOM 658 C CA . ASP A 1 92 ? 6.825 -11.944 4.406 1.00 96.88 92 ASP A CA 1
ATOM 659 C C . ASP A 1 92 ? 8.006 -12.569 3.645 1.00 96.88 92 ASP A C 1
ATOM 661 O O . ASP A 1 92 ? 8.999 -12.984 4.246 1.00 96.88 92 ASP A O 1
ATOM 665 N N . GLU A 1 93 ? 7.954 -12.557 2.310 1.00 95.69 93 GLU A N 1
ATOM 666 C CA . GLU A 1 93 ? 8.959 -13.204 1.459 1.00 95.69 93 GLU A CA 1
ATOM 667 C C . GLU A 1 93 ? 10.298 -12.453 1.404 1.00 95.69 93 GLU A C 1
ATOM 669 O O . GLU A 1 93 ? 11.333 -13.062 1.138 1.00 95.69 93 GLU A O 1
ATOM 674 N N . ASN A 1 94 ? 10.288 -11.139 1.653 1.00 94.25 94 ASN A N 1
ATOM 675 C CA . ASN A 1 94 ? 11.450 -10.252 1.527 1.00 94.25 94 ASN A CA 1
ATOM 676 C C . ASN A 1 94 ? 11.641 -9.394 2.785 1.00 94.25 94 ASN A C 1
ATOM 678 O O . ASN A 1 94 ? 11.915 -8.191 2.705 1.00 94.25 94 ASN A O 1
ATOM 682 N N . SER A 1 95 ? 11.461 -10.000 3.959 1.00 94.06 95 SER A N 1
ATOM 683 C CA . SER A 1 95 ? 11.484 -9.311 5.258 1.00 94.06 95 SER A CA 1
ATOM 684 C C . SER A 1 95 ? 12.753 -8.485 5.528 1.00 94.06 95 SER A C 1
ATOM 686 O O . SER A 1 95 ? 12.712 -7.497 6.256 1.00 94.06 95 SER A O 1
ATOM 688 N N . GLU A 1 96 ? 13.888 -8.834 4.918 1.00 94.00 96 GLU A N 1
ATOM 689 C CA . GLU A 1 96 ? 15.142 -8.084 5.005 1.00 94.00 96 GLU A CA 1
ATOM 690 C C . GLU A 1 96 ? 15.171 -6.816 4.137 1.00 94.00 96 GLU A C 1
ATOM 692 O O . GLU A 1 96 ? 15.998 -5.925 4.363 1.00 94.00 96 GLU A O 1
ATOM 697 N N . LEU A 1 97 ? 14.295 -6.739 3.132 1.00 92.75 97 LEU A N 1
ATOM 698 C CA . LEU A 1 97 ? 14.161 -5.601 2.225 1.00 92.75 97 LEU A CA 1
ATOM 699 C C . LEU A 1 97 ? 13.064 -4.630 2.673 1.00 92.75 97 LEU A C 1
ATOM 701 O O . LEU A 1 97 ? 13.186 -3.431 2.409 1.00 92.75 97 LEU A O 1
ATOM 705 N N . VAL A 1 98 ? 12.023 -5.126 3.348 1.00 95.94 98 VAL A N 1
ATOM 706 C CA . VAL A 1 98 ? 10.915 -4.309 3.859 1.00 95.94 98 VAL A CA 1
ATOM 707 C C . VAL A 1 98 ? 11.256 -3.746 5.233 1.00 95.94 98 VAL A C 1
ATOM 709 O O . VAL A 1 98 ? 11.602 -4.469 6.165 1.00 95.94 98 VAL A O 1
ATOM 712 N N . LYS A 1 99 ? 11.159 -2.422 5.366 1.00 96.38 99 LYS A N 1
ATOM 713 C CA . LYS A 1 99 ? 11.473 -1.716 6.611 1.00 96.38 99 LYS A CA 1
ATOM 714 C C . LYS A 1 99 ? 10.205 -1.252 7.323 1.00 96.38 99 LYS A C 1
ATOM 716 O O . LYS A 1 99 ? 9.172 -1.066 6.673 1.00 96.38 99 LYS A O 1
ATOM 721 N N . PRO A 1 100 ? 10.282 -0.949 8.631 1.00 97.69 100 PRO A N 1
ATOM 722 C CA . PRO A 1 100 ? 9.180 -0.328 9.360 1.00 97.69 100 PRO A CA 1
ATOM 723 C C . PRO A 1 100 ? 8.557 0.886 8.657 1.00 97.69 100 PRO A C 1
ATOM 725 O O . PRO A 1 100 ? 7.338 1.057 8.636 1.00 97.69 100 PRO A O 1
ATOM 728 N N . GLU A 1 101 ? 9.378 1.728 8.026 1.00 97.56 101 GLU A N 1
ATOM 729 C CA . GLU A 1 101 ? 8.902 2.922 7.327 1.00 97.56 101 GLU A CA 1
ATOM 730 C C . GLU A 1 101 ? 8.062 2.597 6.084 1.00 97.56 101 GLU A C 1
ATOM 732 O O . GLU A 1 101 ? 7.213 3.404 5.694 1.00 97.56 101 GLU A O 1
ATOM 737 N N . ASP A 1 102 ? 8.269 1.431 5.468 1.00 98.25 102 ASP A N 1
ATOM 738 C CA . ASP A 1 102 ? 7.503 1.002 4.301 1.00 98.25 102 ASP A CA 1
ATOM 739 C C . ASP A 1 102 ? 6.073 0.617 4.699 1.00 98.25 102 ASP A C 1
ATOM 741 O O . ASP A 1 102 ? 5.139 1.026 4.012 1.00 98.25 102 ASP A O 1
ATOM 745 N N . PHE A 1 103 ? 5.864 -0.016 5.861 1.00 98.56 103 PHE A N 1
ATOM 746 C CA . PHE A 1 103 ? 4.517 -0.243 6.408 1.00 98.56 103 PHE A CA 1
ATOM 747 C C . PHE A 1 103 ? 3.761 1.073 6.609 1.00 98.56 103 PHE A C 1
ATOM 749 O O . PHE A 1 103 ? 2.610 1.199 6.193 1.00 98.56 103 PHE A O 1
ATOM 756 N N . MET A 1 104 ? 4.411 2.094 7.181 1.00 98.00 104 MET A N 1
ATOM 757 C CA . MET A 1 104 ? 3.792 3.416 7.343 1.00 98.00 104 MET A CA 1
ATOM 758 C C . MET A 1 104 ? 3.495 4.082 6.002 1.00 98.00 104 MET A C 1
ATOM 760 O O . MET A 1 104 ? 2.474 4.758 5.859 1.00 98.00 104 MET A O 1
ATOM 764 N N . ARG A 1 105 ? 4.365 3.905 5.003 1.00 98.50 105 ARG A N 1
ATOM 765 C CA . ARG A 1 105 ? 4.106 4.388 3.644 1.00 98.50 105 ARG A CA 1
ATOM 766 C C . ARG A 1 105 ? 2.850 3.733 3.063 1.00 98.50 105 ARG A C 1
ATOM 768 O O . ARG A 1 105 ? 1.955 4.465 2.650 1.00 98.50 105 ARG A O 1
ATOM 775 N N . VAL A 1 106 ? 2.748 2.404 3.106 1.00 98.75 106 VAL A N 1
ATOM 776 C CA . VAL A 1 106 ? 1.586 1.664 2.582 1.00 98.75 106 VAL A CA 1
ATOM 777 C C . VAL A 1 106 ? 0.309 1.990 3.348 1.00 98.75 106 VAL A C 1
ATOM 779 O O . VAL A 1 106 ? -0.717 2.284 2.736 1.00 98.75 106 VAL A O 1
ATOM 782 N N . PHE A 1 107 ? 0.372 2.040 4.679 1.00 98.75 107 PHE A N 1
ATOM 783 C CA . PHE A 1 107 ? -0.736 2.495 5.516 1.00 98.75 107 PHE A CA 1
ATOM 784 C C . PHE A 1 107 ? -1.264 3.863 5.055 1.00 98.75 107 PHE A C 1
ATOM 786 O O . PHE A 1 107 ? -2.467 4.042 4.865 1.00 98.75 107 PHE A O 1
ATOM 793 N N . ASN A 1 108 ? -0.372 4.825 4.794 1.00 98.56 108 ASN A N 1
ATOM 794 C CA . ASN A 1 108 ? -0.770 6.151 4.321 1.00 98.56 108 ASN A CA 1
ATOM 795 C C . ASN A 1 108 ? -1.423 6.145 2.932 1.00 98.56 108 ASN A C 1
ATOM 797 O O . ASN A 1 108 ? -2.201 7.058 2.652 1.00 98.56 108 ASN A O 1
ATOM 801 N N . TRP A 1 109 ? -1.128 5.180 2.060 1.00 98.69 109 TRP A N 1
ATOM 802 C CA . TRP A 1 109 ? -1.833 5.044 0.781 1.00 98.69 109 TRP A CA 1
ATOM 803 C C . TRP A 1 109 ? -3.286 4.617 0.996 1.00 98.69 109 TRP A C 1
ATOM 805 O O . TRP A 1 109 ? -4.193 5.255 0.466 1.00 98.69 109 TRP A O 1
ATOM 815 N N . PHE A 1 110 ? -3.531 3.644 1.876 1.00 98.69 110 PHE A N 1
ATOM 816 C CA . PHE A 1 110 ? -4.891 3.247 2.252 1.00 98.69 110 PHE A CA 1
ATOM 817 C C . PHE A 1 110 ? -5.681 4.379 2.913 1.00 98.69 110 PHE A C 1
ATOM 819 O O . PHE A 1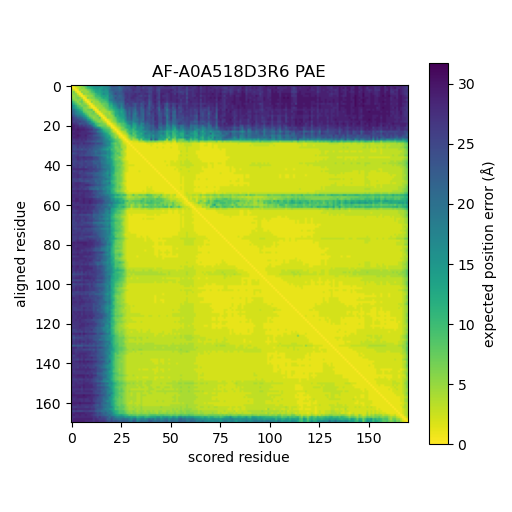 110 ? -6.847 4.593 2.585 1.00 98.69 110 PHE A O 1
ATOM 826 N N . VAL A 1 111 ? -5.032 5.170 3.772 1.00 98.19 111 VAL A N 1
ATOM 827 C CA . VAL A 1 111 ? -5.629 6.384 4.352 1.00 98.19 111 VAL A CA 1
ATOM 828 C C . VAL A 1 111 ? -6.046 7.379 3.262 1.00 98.19 111 VAL A C 1
ATOM 830 O O . VAL A 1 111 ? -7.136 7.943 3.329 1.00 98.19 111 VAL A O 1
ATOM 833 N N . GLN A 1 112 ? -5.2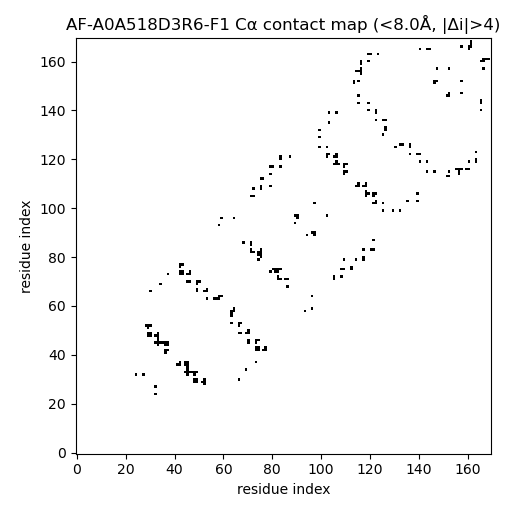14 7.588 2.235 1.00 97.81 112 GLN A N 1
ATOM 834 C CA . GLN A 1 112 ? -5.520 8.516 1.136 1.00 97.81 112 GLN A CA 1
ATOM 835 C C . GLN A 1 112 ? -6.762 8.101 0.342 1.00 97.81 112 GLN A C 1
ATOM 837 O O . GLN A 1 112 ? -7.570 8.960 -0.015 1.00 97.81 112 GLN A O 1
ATOM 842 N N . VAL A 1 113 ? -6.947 6.799 0.107 1.00 97.88 113 VAL A N 1
ATOM 843 C CA . VAL A 1 113 ? -8.142 6.260 -0.568 1.00 97.88 113 VAL A CA 1
ATOM 844 C C . VAL A 1 113 ? -9.302 5.971 0.393 1.00 97.88 113 VAL A C 1
ATOM 846 O O . VAL A 1 113 ? -10.339 5.465 -0.031 1.00 97.88 113 VAL A O 1
ATOM 849 N N . LYS A 1 114 ? -9.157 6.334 1.677 1.00 97.88 114 LYS A N 1
ATOM 850 C CA . LYS A 1 114 ? -10.123 6.094 2.764 1.00 97.88 114 LYS A CA 1
ATOM 851 C C . LYS A 1 114 ? -10.488 4.619 2.945 1.00 97.88 114 LYS A C 1
ATOM 853 O O . LYS A 1 114 ? -11.581 4.295 3.419 1.00 97.88 114 LYS A O 1
ATOM 858 N N . ASP A 1 115 ? -9.572 3.716 2.595 1.00 98.25 115 ASP A N 1
ATOM 859 C CA . ASP A 1 115 ? -9.738 2.296 2.876 1.00 98.25 115 ASP A CA 1
ATOM 860 C C . ASP A 1 115 ? -9.169 1.914 4.249 1.00 98.25 115 ASP A C 1
ATOM 862 O O . ASP A 1 115 ? -8.149 1.236 4.376 1.00 98.25 115 ASP A O 1
ATOM 866 N N . TRP A 1 116 ? -9.844 2.379 5.301 1.00 98.06 116 TRP A N 1
ATOM 867 C CA . TRP A 1 116 ? -9.435 2.171 6.691 1.00 98.06 116 TRP A CA 1
ATOM 868 C C . TRP A 1 116 ? -9.390 0.699 7.107 1.00 98.06 116 TRP A C 1
ATOM 870 O O . TRP A 1 116 ? -8.612 0.349 7.987 1.00 98.06 116 TRP A O 1
ATOM 880 N N . GLY A 1 117 ? -10.179 -0.170 6.465 1.00 97.44 117 GLY A N 1
ATOM 881 C CA . GLY A 1 117 ? -10.175 -1.603 6.758 1.00 97.44 117 GLY A CA 1
ATOM 882 C C . GLY A 1 117 ? -8.861 -2.258 6.337 1.00 97.44 117 GLY A C 1
ATOM 883 O O . GLY A 1 117 ? -8.206 -2.912 7.148 1.00 97.44 117 GLY A O 1
ATOM 884 N N . GLN A 1 118 ? -8.429 -2.036 5.090 1.00 98.44 118 GLN A N 1
ATOM 885 C CA . GLN A 1 118 ? -7.120 -2.536 4.658 1.00 98.44 118 GLN A CA 1
ATOM 886 C C . GLN A 1 118 ? -5.975 -1.813 5.375 1.00 98.44 118 GLN A C 1
ATOM 888 O O . GLN A 1 118 ? -5.027 -2.472 5.791 1.00 98.44 118 GLN A O 1
ATOM 893 N N . GLY A 1 119 ? -6.086 -0.498 5.607 1.00 98.38 119 GLY A N 1
ATOM 894 C CA . GLY A 1 119 ? -5.121 0.244 6.424 1.00 98.38 119 GLY A CA 1
ATOM 895 C C . GLY A 1 119 ? -4.938 -0.368 7.820 1.00 98.38 119 GLY A C 1
ATOM 896 O O . GLY A 1 119 ? -3.807 -0.572 8.252 1.00 98.38 119 GLY A O 1
ATOM 897 N N . GLY A 1 120 ? -6.032 -0.754 8.482 1.00 98.12 120 GLY A N 1
ATOM 898 C CA . GLY A 1 120 ? -6.000 -1.449 9.770 1.00 98.12 120 GLY A CA 1
ATOM 899 C C . GLY A 1 120 ? -5.241 -2.773 9.734 1.00 98.12 120 GLY A C 1
ATOM 900 O O . GLY A 1 120 ? -4.456 -3.038 10.634 1.00 98.12 120 GLY A O 1
ATOM 901 N N . LYS A 1 121 ? -5.383 -3.575 8.670 1.00 98.25 121 LYS A N 1
ATOM 902 C CA . LYS A 1 121 ? -4.602 -4.818 8.523 1.00 98.25 121 LYS A CA 1
ATOM 903 C C . LYS A 1 121 ? -3.101 -4.567 8.404 1.00 98.25 121 LYS A C 1
ATOM 905 O O . LYS A 1 121 ? -2.311 -5.336 8.947 1.00 98.25 121 LYS A O 1
ATOM 910 N N . ILE A 1 122 ? -2.707 -3.513 7.682 1.00 98.69 122 ILE A N 1
ATOM 911 C CA . ILE A 1 122 ? -1.296 -3.118 7.563 1.00 98.69 122 ILE A CA 1
ATOM 912 C C . ILE A 1 122 ? -0.746 -2.727 8.938 1.00 98.69 122 ILE A C 1
ATOM 914 O O . ILE A 1 122 ? 0.345 -3.164 9.294 1.00 98.69 122 ILE A O 1
ATOM 918 N N . ALA A 1 123 ? -1.507 -1.952 9.715 1.00 98.44 123 ALA A N 1
ATOM 919 C CA . ALA A 1 123 ? -1.120 -1.522 11.057 1.00 98.44 123 ALA A CA 1
ATOM 920 C C . ALA A 1 123 ? -1.045 -2.687 12.065 1.00 98.44 123 ALA A C 1
ATOM 922 O O . ALA A 1 123 ? -0.055 -2.810 12.783 1.00 98.44 123 ALA A O 1
ATOM 923 N N . ASP A 1 124 ? -2.025 -3.591 12.054 1.00 98.19 124 ASP A N 1
ATOM 924 C CA . ASP A 1 124 ? -2.042 -4.790 12.905 1.00 98.19 124 ASP A CA 1
ATOM 925 C C . ASP A 1 124 ? -0.856 -5.723 12.603 1.00 98.19 124 ASP A C 1
ATOM 927 O O . ASP A 1 124 ? -0.115 -6.147 13.498 1.00 98.19 124 ASP A O 1
ATOM 931 N N . THR A 1 125 ? -0.595 -5.964 11.312 1.00 97.81 125 THR A N 1
ATOM 932 C CA . THR A 1 125 ? 0.559 -6.773 10.896 1.00 97.81 125 THR A CA 1
ATOM 933 C C . THR A 1 125 ? 1.872 -6.097 11.288 1.00 97.81 125 THR A C 1
ATOM 935 O O . THR A 1 125 ? 2.787 -6.769 11.764 1.00 97.81 125 THR A O 1
ATOM 938 N N . PHE A 1 126 ? 1.962 -4.769 11.153 1.00 98.00 126 PHE A N 1
ATOM 939 C CA . PHE A 1 126 ? 3.123 -3.996 11.590 1.00 98.00 126 PHE A CA 1
ATOM 940 C C . PHE A 1 126 ? 3.401 -4.167 13.090 1.00 98.00 126 PHE A C 1
ATOM 942 O O . PHE A 1 126 ? 4.535 -4.472 13.461 1.00 98.00 126 PHE A O 1
ATOM 949 N N . GLY A 1 127 ? 2.380 -4.026 13.944 1.00 96.94 127 GLY A N 1
ATOM 950 C CA . GLY A 1 127 ? 2.523 -4.181 15.396 1.00 96.94 127 GLY A CA 1
ATOM 951 C C . GLY A 1 127 ? 2.986 -5.581 15.813 1.00 96.94 127 GLY A C 1
ATOM 952 O O . GLY A 1 127 ? 3.713 -5.729 16.794 1.00 96.94 127 GLY A O 1
ATOM 953 N N . THR A 1 128 ? 2.625 -6.604 15.033 1.00 96.31 128 THR A N 1
ATOM 954 C CA . THR A 1 128 ? 3.087 -7.985 15.240 1.00 96.31 128 THR A CA 1
ATOM 955 C C . THR A 1 128 ? 4.520 -8.204 14.745 1.00 96.31 128 THR A C 1
ATOM 957 O O . THR A 1 128 ? 5.300 -8.886 15.411 1.00 96.31 128 THR A O 1
ATOM 960 N N . ALA A 1 129 ? 4.875 -7.647 13.584 1.00 95.62 129 ALA A N 1
ATOM 961 C CA . ALA A 1 129 ? 6.177 -7.853 12.947 1.00 95.62 129 ALA A CA 1
ATOM 962 C C . ALA A 1 129 ? 7.313 -7.041 13.597 1.00 95.62 129 ALA A C 1
ATOM 964 O O . ALA A 1 129 ? 8.445 -7.520 13.641 1.00 95.62 129 ALA A O 1
ATOM 965 N N . TYR A 1 130 ? 7.012 -5.848 14.123 1.00 96.69 130 TYR A N 1
ATOM 966 C CA . TYR A 1 130 ? 7.988 -4.925 14.719 1.00 96.69 130 TYR A CA 1
ATOM 967 C C . TYR A 1 130 ? 7.544 -4.454 16.114 1.00 96.69 130 TYR A C 1
ATOM 969 O O . TYR A 1 130 ? 7.306 -3.258 16.323 1.00 96.69 130 TYR A O 1
ATOM 977 N N . PRO A 1 131 ? 7.421 -5.368 17.095 1.00 97.19 131 PRO A N 1
ATOM 978 C CA . PRO A 1 131 ? 6.932 -5.034 18.433 1.00 97.19 131 PRO A CA 1
ATOM 979 C C . PRO A 1 131 ? 7.826 -4.023 19.168 1.00 97.19 131 PRO A C 1
ATOM 981 O O . PRO A 1 131 ? 7.369 -3.338 20.074 1.00 97.19 131 PRO A O 1
ATOM 984 N N . GLU A 1 132 ? 9.099 -3.898 18.789 1.00 97.25 132 GLU A N 1
ATOM 985 C CA . GLU A 1 132 ? 10.022 -2.902 19.332 1.00 97.25 132 GLU A CA 1
ATOM 986 C C . GLU A 1 132 ? 9.751 -1.469 18.845 1.00 97.25 132 GLU A C 1
ATOM 988 O O . GLU A 1 132 ? 10.324 -0.519 19.380 1.00 97.25 132 GLU A O 1
ATOM 993 N N . ASN A 1 133 ? 8.900 -1.301 17.831 1.00 97.19 133 ASN A N 1
ATOM 994 C CA . ASN A 1 133 ? 8.622 -0.027 17.176 1.00 97.19 133 ASN A CA 1
ATOM 995 C C . ASN A 1 133 ? 7.259 0.549 17.610 1.00 97.19 133 ASN A C 1
ATOM 997 O O . ASN A 1 133 ? 6.441 0.983 16.794 1.00 97.19 133 ASN A O 1
ATOM 1001 N N . GLU A 1 134 ? 7.027 0.545 18.927 1.00 97.31 134 GLU A N 1
ATOM 1002 C CA . GLU A 1 134 ? 5.757 0.925 19.565 1.00 97.31 134 GLU A CA 1
ATOM 1003 C C . GLU A 1 134 ? 5.280 2.331 19.164 1.00 97.31 134 GLU A C 1
ATOM 1005 O O . GLU A 1 134 ? 4.087 2.542 18.960 1.00 97.31 134 GLU A O 1
ATOM 1010 N N . GLU A 1 135 ? 6.196 3.294 19.002 1.00 97.44 135 GLU A N 1
ATOM 1011 C CA . GLU A 1 135 ? 5.851 4.669 18.610 1.00 97.44 135 GLU A CA 1
ATOM 1012 C C . GLU A 1 135 ? 5.183 4.715 17.228 1.00 97.44 135 GLU A C 1
ATOM 1014 O O . GLU A 1 135 ? 4.187 5.418 17.028 1.00 97.44 135 GLU A O 1
ATOM 1019 N N . LEU A 1 136 ? 5.715 3.959 16.263 1.00 96.69 136 LEU A N 1
ATOM 1020 C CA . LEU A 1 136 ? 5.167 3.940 14.912 1.00 96.69 136 LEU A CA 1
ATOM 1021 C C . LEU A 1 136 ? 3.830 3.190 14.863 1.00 96.69 136 LEU A C 1
ATOM 1023 O O . LEU A 1 136 ? 2.916 3.654 14.180 1.00 96.69 136 LEU A O 1
ATOM 1027 N N . ALA A 1 137 ? 3.690 2.109 15.638 1.00 97.62 137 ALA A N 1
ATOM 1028 C CA . ALA A 1 137 ? 2.436 1.365 15.768 1.00 97.62 137 ALA A CA 1
ATOM 1029 C C . ALA A 1 137 ? 1.348 2.261 16.375 1.00 97.62 137 ALA A C 1
ATOM 1031 O O . ALA A 1 137 ? 0.303 2.479 15.764 1.00 97.62 137 ALA A O 1
ATOM 1032 N N . GLN A 1 138 ? 1.657 2.925 17.495 1.00 96.94 138 GLN A N 1
ATOM 1033 C CA . GLN A 1 138 ? 0.747 3.864 18.148 1.00 96.94 138 GLN A CA 1
ATOM 1034 C C . GLN A 1 138 ? 0.316 4.999 17.210 1.00 96.94 138 GLN A C 1
ATOM 1036 O O . GLN A 1 138 ? -0.826 5.463 17.269 1.00 96.94 138 GLN A O 1
ATOM 1041 N N . ARG A 1 139 ? 1.206 5.464 16.325 1.00 97.75 139 ARG A N 1
ATOM 1042 C CA . ARG A 1 139 ? 0.869 6.490 15.333 1.00 97.75 139 ARG A CA 1
ATOM 1043 C C . ARG A 1 139 ? -0.137 5.994 14.293 1.00 97.75 139 ARG A C 1
ATOM 1045 O O . ARG A 1 139 ? -0.998 6.779 13.893 1.00 97.75 139 ARG A O 1
ATOM 1052 N N . MET A 1 140 ? -0.029 4.749 13.830 1.00 98.19 140 MET A N 1
ATOM 1053 C CA . MET A 1 140 ? -1.023 4.156 12.926 1.00 98.19 140 MET A CA 1
ATOM 1054 C C . MET A 1 140 ? -2.366 3.991 13.643 1.00 98.19 140 MET A C 1
ATOM 1056 O O . MET A 1 140 ? -3.384 4.466 13.137 1.00 98.19 140 MET A O 1
ATOM 1060 N N . ASP A 1 141 ? -2.345 3.441 14.858 1.00 97.62 141 ASP A N 1
ATOM 1061 C CA . ASP A 1 141 ? -3.537 3.212 15.679 1.00 97.62 141 ASP A CA 1
ATOM 1062 C C . ASP A 1 141 ? -4.285 4.513 15.980 1.00 97.62 141 ASP A C 1
ATOM 1064 O O . ASP A 1 141 ? -5.500 4.599 15.806 1.00 97.62 141 ASP A O 1
ATOM 1068 N N . THR A 1 142 ? -3.550 5.566 16.352 1.00 97.44 142 THR A N 1
ATOM 1069 C CA . THR A 1 142 ? -4.124 6.895 16.608 1.00 97.44 142 THR A CA 1
ATOM 1070 C C . THR A 1 142 ? -4.875 7.410 15.385 1.00 97.44 142 THR A C 1
ATOM 1072 O O . THR A 1 142 ? -5.982 7.918 15.518 1.00 97.44 142 THR A O 1
ATOM 1075 N N . ARG A 1 143 ? -4.321 7.240 14.179 1.00 97.88 143 ARG A N 1
ATOM 1076 C CA . ARG A 1 143 ? -4.977 7.706 12.948 1.00 97.88 143 ARG A CA 1
ATOM 1077 C C . ARG A 1 143 ? -6.222 6.900 12.600 1.00 97.88 143 ARG A C 1
A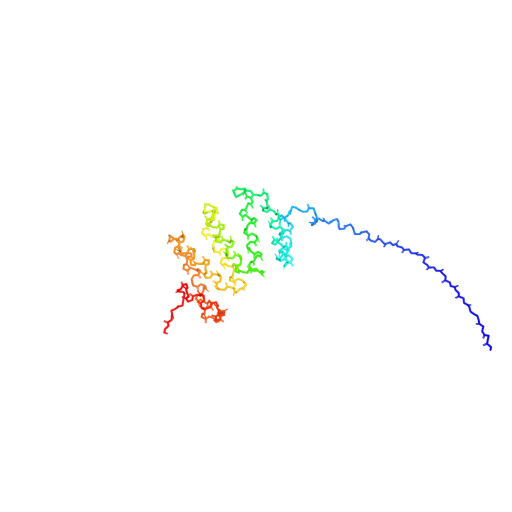TOM 1079 O O . ARG A 1 143 ? -7.170 7.474 12.073 1.00 97.88 143 ARG A O 1
ATOM 1086 N N . ILE A 1 144 ? -6.230 5.599 12.888 1.00 98.00 144 ILE A N 1
ATOM 1087 C CA . ILE A 1 144 ? -7.429 4.764 12.745 1.00 98.00 144 ILE A CA 1
ATOM 1088 C C . ILE A 1 144 ? -8.510 5.247 13.719 1.00 98.00 144 ILE A C 1
ATOM 1090 O O . ILE A 1 144 ? -9.649 5.456 13.306 1.00 98.00 144 ILE A O 1
ATOM 1094 N N . GLN A 1 145 ? -8.153 5.498 14.982 1.00 97.56 145 GLN A N 1
ATOM 1095 C CA . GLN A 1 145 ? -9.104 5.985 15.982 1.00 97.56 145 GLN A CA 1
ATOM 1096 C C . GLN A 1 145 ? -9.657 7.371 15.630 1.00 97.56 145 GLN A C 1
ATOM 1098 O O . GLN A 1 145 ? -10.863 7.584 15.707 1.00 97.56 145 GLN A O 1
ATOM 1103 N N . GLU A 1 146 ? -8.808 8.293 15.171 1.00 97.00 146 GLU A N 1
ATOM 1104 C CA . GLU A 1 146 ? -9.235 9.612 14.689 1.00 97.00 146 GLU A CA 1
ATOM 1105 C C . GLU A 1 146 ? -10.256 9.499 13.545 1.00 97.00 146 GLU A C 1
ATOM 1107 O O . GLU A 1 146 ? -11.238 10.241 13.519 1.00 97.00 146 GLU A O 1
ATOM 1112 N N . ALA A 1 147 ? -10.064 8.553 12.621 1.00 97.81 147 ALA A N 1
ATOM 1113 C CA . ALA A 1 147 ? -10.999 8.311 11.526 1.00 97.81 147 AL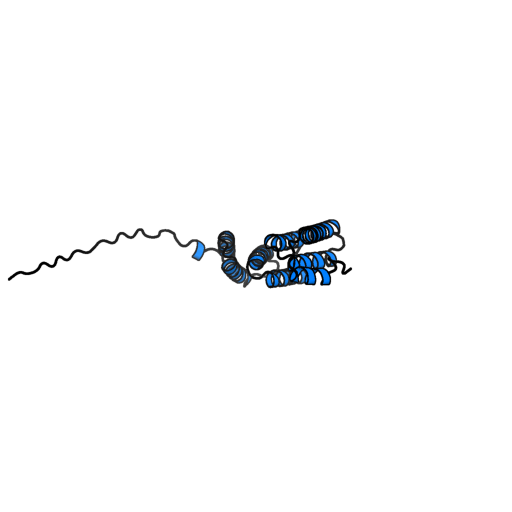A A CA 1
ATOM 1114 C C . ALA A 1 147 ? -12.335 7.724 11.998 1.00 97.81 147 ALA A C 1
ATOM 1116 O O . ALA A 1 147 ? -13.391 8.097 11.476 1.00 97.81 147 ALA A O 1
ATOM 1117 N N . ILE A 1 148 ? -12.300 6.820 12.984 1.00 96.56 148 ILE A N 1
ATOM 1118 C CA . ILE A 1 148 ? -13.499 6.268 13.628 1.00 96.56 148 ILE A CA 1
ATOM 1119 C C . ILE A 1 148 ? -14.285 7.397 14.303 1.00 96.56 148 ILE A C 1
ATOM 1121 O O . ILE A 1 148 ? -15.473 7.568 14.024 1.00 96.56 148 ILE A O 1
ATOM 1125 N N . ASP A 1 149 ? -13.618 8.209 15.124 1.00 96.75 149 ASP A N 1
ATOM 1126 C CA . ASP A 1 149 ? -14.232 9.310 15.872 1.00 96.75 149 ASP A CA 1
ATOM 1127 C C . ASP A 1 149 ? -14.809 10.389 14.942 1.00 96.75 149 ASP A C 1
ATOM 1129 O O . ASP A 1 149 ? -15.849 10.988 15.230 1.00 96.75 149 ASP A O 1
ATOM 1133 N N . ALA A 1 150 ? -14.162 10.618 13.796 1.00 97.50 150 ALA A N 1
ATOM 1134 C CA . ALA A 1 150 ? -14.630 11.530 12.756 1.00 97.50 150 ALA A CA 1
ATOM 1135 C C . ALA A 1 150 ? -15.767 10.953 11.886 1.00 97.50 150 ALA A C 1
ATOM 1137 O O . ALA A 1 150 ? -16.342 11.682 11.073 1.00 97.50 150 ALA A O 1
ATOM 1138 N N . GLY A 1 151 ? -16.111 9.668 12.038 1.00 96.94 151 GLY A N 1
ATOM 1139 C CA . GLY A 1 151 ? -17.128 8.995 11.228 1.00 96.94 151 GLY A CA 1
ATOM 1140 C C . GLY A 1 151 ? -16.714 8.790 9.767 1.00 96.94 151 GLY A C 1
ATOM 1141 O O . GLY A 1 151 ? -17.570 8.734 8.885 1.00 96.94 151 GLY A O 1
ATOM 1142 N N . GLU A 1 152 ? -15.409 8.709 9.491 1.00 97.25 152 GLU A N 1
ATOM 1143 C CA . GLU A 1 152 ? -14.866 8.494 8.142 1.00 97.25 152 GLU A CA 1
ATOM 1144 C C . GLU A 1 152 ? -14.815 7.013 7.738 1.00 97.25 152 GLU A C 1
ATOM 1146 O O . GLU A 1 152 ? -14.606 6.699 6.565 1.00 97.25 152 GLU A O 1
ATOM 1151 N N . VAL A 1 153 ? -15.016 6.110 8.699 1.00 97.56 153 VAL A N 1
ATOM 1152 C CA . VAL A 1 153 ? -14.973 4.657 8.517 1.00 97.56 153 VAL A CA 1
ATOM 1153 C C . VAL A 1 153 ? -16.363 4.129 8.156 1.00 97.56 153 VAL A C 1
ATOM 1155 O O . VAL A 1 153 ? -17.342 4.366 8.863 1.00 97.56 153 VAL A O 1
ATOM 1158 N N . SER A 1 154 ? -16.469 3.387 7.052 1.00 97.06 154 SER A N 1
ATOM 1159 C CA . SER A 1 154 ? -17.727 2.728 6.675 1.00 97.06 154 SER A CA 1
ATOM 1160 C C . SER A 1 154 ? -18.072 1.572 7.623 1.00 97.06 154 SER A C 1
ATOM 1162 O O . SER A 1 154 ? -17.188 0.984 8.236 1.00 97.06 154 SER A O 1
ATOM 1164 N N . ALA A 1 155 ? -19.344 1.167 7.695 1.00 97.00 155 ALA A N 1
ATOM 1165 C CA . ALA A 1 155 ? -19.765 0.065 8.571 1.00 97.00 155 ALA A CA 1
ATOM 1166 C C . ALA A 1 155 ? -19.000 -1.251 8.314 1.00 97.00 155 ALA A C 1
ATOM 1168 O O . ALA A 1 155 ? -18.611 -1.927 9.258 1.00 97.00 155 ALA A O 1
ATOM 1169 N N . ALA A 1 156 ? -18.731 -1.584 7.046 1.00 96.38 156 ALA A N 1
ATOM 1170 C CA . ALA A 1 156 ? -17.976 -2.787 6.691 1.00 96.38 156 ALA A CA 1
ATOM 1171 C C . ALA A 1 156 ? -16.504 -2.712 7.137 1.00 96.38 156 ALA A C 1
ATOM 1173 O O . ALA A 1 156 ? -15.916 -3.711 7.542 1.00 96.38 156 ALA A O 1
ATOM 1174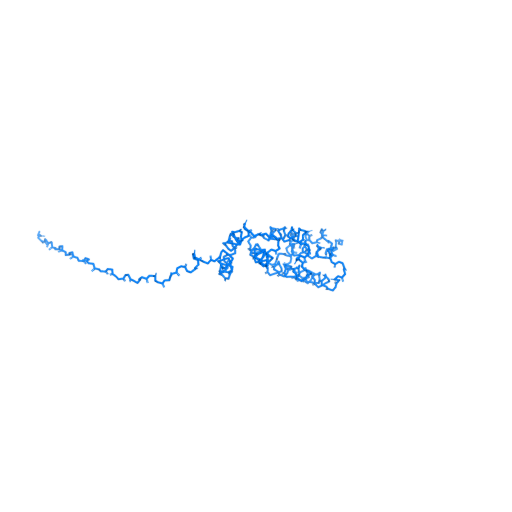 N N . GLN A 1 157 ? -15.897 -1.524 7.074 1.00 97.12 157 GLN A N 1
ATOM 1175 C CA . GLN A 1 157 ? -14.540 -1.318 7.581 1.00 97.12 157 GLN A CA 1
ATOM 1176 C C . GLN A 1 157 ? -14.511 -1.320 9.107 1.00 97.12 157 GLN A C 1
ATOM 1178 O O . GLN A 1 157 ? -13.558 -1.831 9.680 1.00 97.12 157 GLN A O 1
ATOM 1183 N N . LEU A 1 158 ? -15.551 -0.797 9.760 1.00 96.62 158 LEU A N 1
ATOM 1184 C CA . LEU A 1 158 ? -15.670 -0.828 11.213 1.00 96.62 158 LEU A CA 1
ATOM 1185 C C . LEU A 1 158 ? -15.733 -2.270 11.727 1.00 96.62 158 LEU A C 1
ATOM 1187 O O . LEU A 1 158 ? -14.980 -2.606 12.627 1.00 96.62 158 LEU A O 1
ATOM 1191 N N . GLU A 1 159 ? -16.531 -3.137 11.097 1.00 96.44 159 GLU A N 1
ATOM 1192 C CA . GLU A 1 159 ? -16.581 -4.576 11.414 1.00 96.44 159 GLU A CA 1
ATOM 1193 C C . GLU A 1 159 ? -15.204 -5.246 11.250 1.00 96.44 159 GLU A C 1
ATOM 1195 O O . GLU A 1 159 ? -14.777 -6.048 12.080 1.00 96.44 159 GLU A O 1
ATOM 1200 N N . MET A 1 160 ? -14.465 -4.882 10.198 1.00 95.75 160 MET A N 1
ATOM 1201 C CA . MET A 1 160 ? -13.099 -5.372 10.003 1.00 95.75 160 MET A CA 1
ATOM 1202 C C . MET A 1 160 ? -12.154 -4.892 11.114 1.00 95.75 160 MET A C 1
ATOM 1204 O O . MET A 1 160 ? -11.373 -5.685 11.630 1.00 95.75 160 MET A O 1
ATOM 1208 N N . LEU A 1 161 ? -12.236 -3.618 11.498 1.00 96.81 161 LEU A N 1
ATOM 1209 C CA . LEU A 1 161 ? -11.425 -3.020 12.561 1.00 96.81 161 LEU A CA 1
ATOM 1210 C C . LEU A 1 161 ? -11.788 -3.566 13.953 1.00 96.81 161 LEU A C 1
ATOM 1212 O O . LEU A 1 161 ? -10.895 -3.779 14.769 1.00 96.81 161 LEU A O 1
ATOM 1216 N N . GLU A 1 162 ? -13.062 -3.865 14.213 1.00 95.81 162 GLU A N 1
ATOM 1217 C CA . GLU A 1 162 ? -13.524 -4.599 15.400 1.00 95.81 162 GLU A CA 1
ATOM 1218 C C . GLU A 1 162 ? -12.859 -5.977 15.482 1.00 95.81 162 GLU A C 1
ATOM 1220 O O . GLU A 1 162 ? -12.324 -6.346 16.527 1.00 95.81 162 GLU A O 1
ATOM 1225 N N . GLY A 1 163 ? -12.818 -6.712 14.365 1.00 96.06 163 GLY A N 1
ATOM 1226 C CA . GLY A 1 163 ? -12.144 -8.011 14.279 1.00 96.06 163 GLY A CA 1
ATOM 1227 C C . GLY A 1 163 ? -10.633 -7.958 14.538 1.00 96.06 163 GLY A C 1
ATOM 1228 O O . GLY A 1 163 ? -10.058 -8.963 14.953 1.00 96.06 163 GLY A O 1
ATOM 1229 N N . LEU A 1 164 ? -10.010 -6.795 14.331 1.00 94.56 164 LEU A N 1
ATOM 1230 C CA . LEU A 1 164 ? -8.596 -6.518 14.612 1.00 94.56 164 LEU A CA 1
ATOM 1231 C C . LEU A 1 164 ? -8.375 -5.904 16.011 1.00 94.56 164 LEU A C 1
ATOM 1233 O O . LEU A 1 164 ? -7.244 -5.653 16.404 1.00 94.56 164 LEU A O 1
ATOM 1237 N N . GLY A 1 165 ? -9.438 -5.655 16.783 1.00 95.06 165 GLY A N 1
ATOM 1238 C CA . GLY A 1 165 ? -9.348 -5.117 18.145 1.00 95.06 165 GLY A CA 1
ATOM 1239 C C . GLY A 1 165 ? -9.231 -3.591 18.251 1.00 95.06 165 GLY A C 1
ATOM 1240 O O . GLY A 1 165 ? -9.055 -3.080 19.356 1.00 95.06 165 GLY A O 1
ATOM 1241 N N . TYR A 1 166 ? -9.388 -2.850 17.151 1.00 91.62 166 TYR A N 1
ATOM 1242 C CA . TYR A 1 166 ? -9.369 -1.378 17.152 1.00 91.62 166 TYR A CA 1
ATOM 1243 C C . TYR A 1 166 ? -10.612 -0.748 17.783 1.00 91.62 166 TYR A C 1
ATOM 1245 O O . TYR A 1 166 ? -10.585 0.404 18.207 1.00 91.62 166 TYR A O 1
ATOM 1253 N N . VAL A 1 167 ? -11.714 -1.490 17.847 1.00 90.75 167 VAL A N 1
ATOM 1254 C CA . VAL A 1 167 ? -12.986 -1.016 18.389 1.00 90.75 167 VAL A CA 1
ATOM 1255 C C . VAL A 1 167 ? -13.430 -1.977 19.478 1.00 90.75 167 VAL A C 1
ATOM 1257 O O . VAL A 1 167 ? -13.540 -3.182 19.268 1.00 90.75 167 VAL A O 1
ATOM 1260 N N . SER A 1 168 ? -13.697 -1.440 20.665 1.00 80.56 168 SER A N 1
ATOM 1261 C CA . SER A 1 168 ? -14.279 -2.217 21.758 1.00 80.56 168 SER A CA 1
ATOM 1262 C C . SER A 1 168 ? -15.791 -2.327 21.562 1.00 80.56 168 SER A C 1
ATOM 1264 O O . SER A 1 168 ? -16.486 -1.312 21.608 1.00 80.56 168 SER A O 1
ATOM 1266 N N . THR A 1 169 ? -16.319 -3.542 21.399 1.00 69.12 169 THR A N 1
ATOM 1267 C CA . THR A 1 169 ? -17.768 -3.781 21.470 1.00 69.12 169 THR A CA 1
ATOM 1268 C C . THR A 1 169 ? -18.231 -3.540 22.911 1.00 69.12 169 THR A C 1
ATOM 1270 O O . THR A 1 169 ? -17.850 -4.302 23.805 1.00 69.12 169 THR A O 1
ATOM 1273 N N . GLN A 1 170 ? -18.990 -2.469 23.155 1.00 55.97 170 GLN A N 1
ATOM 1274 C CA . GLN A 1 170 ? -19.652 -2.230 24.448 1.00 55.97 170 GLN A CA 1
ATOM 1275 C C . GLN A 1 170 ? -20.944 -3.035 24.579 1.00 55.97 170 GLN A C 1
ATOM 1277 O O . GLN A 1 170 ? -21.660 -3.174 23.562 1.00 55.97 170 GLN A O 1
#

Radius of gyration: 25.56 Å; Cα contacts (8 Å, |Δi|>4): 155; chains: 1; bounding box: 57×38×93 Å

Nearest PDB structures (foldseek):
  7dhg-assembly1_C  TM=6.482E-01  e=5.217E-02  Homo sapiens
  7kdt-assembly1_A  TM=5.106E-01  e=1.798E-01  Homo sapiens
  6byj-assembly1_A  TM=3.519E-01  e=2.735E+00  Homo sapiens
  6twz-assembly1_A  TM=3.514E-01  e=5.746E+00  Homo sapiens
  7bg3-assembly1_A-2  TM=2.945E-01  e=5.469E+00  Homo sapiens

Secondary structure (DSSP, 8-state):
-----------------------TGGGS-HHHHHHHHHHTT-HHHHHHHHHHHHTT--BTBTTHHHHHHHHHHHHHTT-HHHHHHHHHHHHHHTTTT--HHHHHHHHHHHHHTT-HHHHHHHHHHHHHH-TT-HHHHHHHHHHHHHHHHTT-S-HHHHHHHHHTTSS---

pLDDT: mean 88.78, std 16.99, range [36.75, 98.75]

Solvent-accessible surface area (backbone atoms only — not comparable to full-atom values): 9898 Å² total; per-residue (Å²): 134,88,82,84,90,84,91,85,89,82,83,86,83,89,77,81,78,72,77,81,66,73,62,60,68,81,72,40,57,39,51,58,38,13,52,54,28,41,75,71,66,38,24,68,62,12,32,55,24,28,52,62,46,47,73,85,54,56,92,80,45,94,57,41,65,59,47,52,50,55,29,34,56,27,25,41,79,76,40,43,72,58,21,48,52,55,47,53,50,48,39,66,80,36,48,92,78,53,50,79,67,51,52,54,51,53,29,51,50,24,55,73,70,58,36,55,35,56,22,44,52,48,41,55,52,44,43,69,75,42,65,89,45,52,71,63,37,52,54,47,52,51,54,53,50,53,34,53,77,70,63,66,53,51,72,72,31,46,55,49,31,37,78,71,63,78,45,82,87,127